Protein AF-A0A919FZV2-F1 (afdb_monomer)

Foldseek 3Di:
DDDDDDDPDDPPPVPPDWDKDWDWDFAQQQPPDPGTDTGTQDIDTDDPPDDDDPVNVVVSVVSVVVVCVVRVRDDD

pLDDT: mean 76.77, std 18.15, range [34.09, 95.06]

Mean predicted aligned error: 11.88 Å

Radius of gyration: 23.19 Å; Cα contacts (8 Å, |Δi|>4): 61; chains: 1; bounding box: 58×46×51 Å

Nearest PDB structures (foldseek):
  5imq-assembly1_v  TM=2.281E-01  e=2.392E+00  Thermus thermophilus HB8

Organism: NCBI:txid2035533

Sequence (76 aa):
MTCEESSRCASTAHTRRTHYRLYCVLDYKAVGLDKPLLAIIDGRRKAFRTVLTANDYAAIRKYVDDYWSINPGPVG

Structure (mmCIF, N/CA/C/O backbone):
data_AF-A0A919FZV2-F1
#
_entry.id   AF-A0A919FZV2-F1
#
loop_
_atom_site.group_PDB
_atom_site.id
_atom_site.type_symbol
_atom_site.label_atom_id
_atom_site.label_alt_id
_atom_site.label_comp_id
_atom_site.label_asym_id
_atom_site.label_entity_id
_atom_site.label_seq_id
_atom_site.pdbx_PDB_ins_code
_atom_site.Cartn_x
_atom_site.Cartn_y
_atom_site.Cartn_z
_atom_site.occupancy
_atom_site.B_iso_or_equiv
_atom_site.auth_seq_id
_atom_site.auth_comp_id
_atom_site.auth_asym_id
_atom_site.auth_atom_id
_atom_site.pdbx_PDB_model_num
ATOM 1 N N . MET A 1 1 ? 41.902 33.803 -32.855 1.00 40.25 1 MET A N 1
ATOM 2 C CA . MET A 1 1 ? 40.752 34.729 -32.798 1.00 40.25 1 MET A CA 1
ATOM 3 C C . MET A 1 1 ? 39.638 34.094 -33.609 1.00 40.25 1 MET A C 1
ATOM 5 O O . MET A 1 1 ? 39.627 34.220 -34.822 1.00 40.25 1 MET A O 1
ATOM 9 N N . THR A 1 2 ? 38.784 33.307 -32.966 1.00 36.00 2 THR A N 1
ATOM 10 C CA . THR A 1 2 ? 37.585 32.748 -33.601 1.00 36.00 2 THR A CA 1
ATOM 11 C C . THR A 1 2 ? 36.408 33.155 -32.742 1.00 36.00 2 THR A C 1
ATOM 13 O O . THR A 1 2 ? 36.378 32.858 -31.551 1.00 36.00 2 THR A O 1
ATOM 16 N N . CYS A 1 3 ? 35.524 33.926 -33.363 1.00 34.09 3 CYS A N 1
ATOM 17 C CA . CYS A 1 3 ? 34.328 34.516 -32.799 1.00 34.09 3 CYS A CA 1
ATOM 18 C C . CYS A 1 3 ? 33.379 33.427 -32.278 1.00 34.09 3 CYS A C 1
ATOM 20 O O . CYS A 1 3 ? 32.939 32.569 -33.042 1.00 34.09 3 CYS A O 1
ATOM 22 N N . GLU A 1 4 ? 33.066 33.474 -30.984 1.00 46.41 4 GLU A N 1
ATOM 23 C CA . GLU A 1 4 ? 31.887 32.837 -30.407 1.00 46.41 4 GLU A CA 1
ATOM 24 C C . GLU A 1 4 ? 30.685 33.728 -30.698 1.00 46.41 4 GLU A C 1
ATOM 26 O O . GLU A 1 4 ? 30.565 34.810 -30.130 1.00 46.41 4 GLU A O 1
ATOM 31 N N . GLU A 1 5 ? 29.770 33.268 -31.548 1.00 45.38 5 GLU A N 1
ATOM 32 C CA . GLU A 1 5 ? 28.425 33.817 -31.523 1.00 45.38 5 GLU A CA 1
ATOM 33 C C . GLU A 1 5 ? 27.367 32.757 -31.814 1.00 45.38 5 GLU A C 1
ATOM 35 O O . GLU A 1 5 ? 27.294 32.157 -32.881 1.00 45.38 5 GLU A O 1
ATOM 40 N N . SER A 1 6 ? 26.498 32.614 -30.816 1.00 49.44 6 SER A N 1
ATOM 41 C CA . SER A 1 6 ? 25.065 32.437 -30.993 1.00 49.44 6 SER A CA 1
ATOM 42 C C . SER A 1 6 ? 24.602 31.195 -31.754 1.00 49.44 6 SER A C 1
ATOM 44 O O . SER A 1 6 ? 24.290 31.215 -32.939 1.00 49.44 6 SER A O 1
ATOM 46 N N . SER A 1 7 ? 24.297 30.152 -30.987 1.00 44.03 7 SER A N 1
ATOM 47 C CA . SER A 1 7 ? 23.100 29.359 -31.268 1.00 44.03 7 SER A CA 1
ATOM 48 C C . SER A 1 7 ? 22.306 29.159 -29.991 1.00 44.03 7 SER A C 1
ATOM 50 O O . SER A 1 7 ? 22.453 28.208 -29.230 1.00 44.03 7 SER A O 1
ATOM 52 N N . ARG A 1 8 ? 21.440 30.149 -29.789 1.00 52.78 8 ARG A N 1
ATOM 53 C CA . ARG A 1 8 ? 20.195 30.098 -29.037 1.00 52.78 8 ARG A CA 1
ATOM 54 C C . ARG A 1 8 ? 19.447 28.815 -29.441 1.00 52.78 8 ARG A C 1
ATOM 56 O O . ARG A 1 8 ? 18.723 28.816 -30.428 1.00 52.78 8 ARG A O 1
ATOM 63 N N . CYS A 1 9 ? 19.633 27.713 -28.719 1.00 37.94 9 CYS A N 1
ATOM 64 C CA . CYS A 1 9 ? 18.780 26.538 -28.869 1.00 37.94 9 CYS A CA 1
ATOM 65 C C . CYS A 1 9 ? 17.904 26.458 -27.626 1.00 37.94 9 CYS A C 1
ATOM 67 O O . CYS A 1 9 ? 18.392 26.326 -26.505 1.00 37.94 9 CYS A O 1
ATOM 69 N N . ALA A 1 10 ? 16.613 26.691 -27.842 1.00 49.88 10 ALA A N 1
ATOM 70 C CA . ALA A 1 10 ? 15.608 26.884 -26.820 1.00 49.88 10 ALA A CA 1
ATOM 71 C C . ALA A 1 10 ? 15.712 25.834 -25.707 1.00 49.88 10 ALA A C 1
ATOM 73 O O . ALA A 1 10 ? 15.620 24.630 -25.952 1.00 49.88 10 ALA A O 1
ATOM 74 N N . SER A 1 11 ? 15.825 26.324 -24.471 1.00 49.91 11 SER A N 1
ATOM 75 C CA . SER A 1 11 ? 15.482 25.586 -23.261 1.00 49.91 11 SER A CA 1
ATOM 76 C C . SER A 1 11 ? 14.015 25.159 -23.351 1.00 49.91 11 SER A C 1
ATOM 78 O O . SER A 1 11 ? 13.114 25.810 -22.833 1.00 49.91 11 SER A O 1
ATOM 80 N N . THR A 1 12 ? 13.753 24.057 -24.047 1.00 51.59 12 THR A N 1
ATOM 81 C CA . THR A 1 12 ? 12.519 23.302 -23.864 1.00 51.59 12 THR A CA 1
ATOM 82 C C . THR A 1 12 ? 12.843 22.237 -22.836 1.00 51.59 12 THR A C 1
ATOM 84 O O . THR A 1 12 ? 12.944 21.051 -23.145 1.00 51.59 12 THR A O 1
ATOM 87 N N . ALA A 1 13 ? 13.047 22.666 -21.590 1.00 56.69 13 ALA A N 1
ATOM 88 C CA . ALA A 1 13 ? 12.989 21.778 -20.442 1.00 56.69 13 ALA A CA 1
ATOM 89 C C . ALA A 1 13 ? 11.538 21.293 -20.310 1.00 56.69 13 ALA A C 1
ATOM 91 O O . ALA A 1 13 ? 10.769 21.743 -19.462 1.00 56.69 13 ALA A O 1
ATOM 92 N N . HIS A 1 14 ? 11.130 20.393 -21.205 1.00 58.06 14 HIS A N 1
ATOM 93 C CA . HIS A 1 14 ? 9.899 19.647 -21.057 1.00 58.06 14 HIS A CA 1
ATOM 94 C C . HIS A 1 14 ? 10.113 18.797 -19.810 1.00 58.06 14 HIS A C 1
ATOM 96 O O . HIS A 1 14 ? 10.831 17.796 -19.844 1.00 58.06 14 HIS A O 1
ATOM 102 N N . THR A 1 15 ? 9.588 19.255 -18.673 1.00 60.09 15 THR A N 1
ATOM 103 C CA . THR A 1 15 ? 9.613 18.488 -17.430 1.00 60.09 15 THR A CA 1
ATOM 104 C C . THR A 1 15 ? 9.060 17.103 -17.750 1.00 60.09 15 THR A C 1
ATOM 106 O O . THR A 1 15 ? 7.881 16.941 -18.077 1.00 60.09 15 THR A O 1
ATOM 109 N N . ARG A 1 16 ? 9.941 16.094 -17.766 1.00 69.50 16 ARG A N 1
ATOM 110 C CA . ARG A 1 16 ? 9.557 14.694 -17.945 1.00 69.50 16 ARG A CA 1
ATOM 111 C C . ARG A 1 16 ? 8.836 14.279 -16.670 1.00 69.50 16 ARG A C 1
ATOM 113 O O . ARG A 1 16 ? 9.433 13.684 -15.774 1.00 69.50 16 ARG A O 1
ATOM 120 N N . ARG A 1 17 ? 7.562 14.668 -16.568 1.00 73.75 17 ARG A N 1
ATOM 121 C CA . ARG A 1 17 ? 6.687 14.347 -15.443 1.00 73.75 17 ARG A CA 1
ATOM 122 C C . ARG A 1 17 ? 6.677 12.832 -15.293 1.00 73.75 17 ARG A C 1
ATOM 124 O O . ARG A 1 17 ? 6.262 12.104 -16.191 1.00 73.75 17 ARG A O 1
ATOM 131 N N . THR A 1 18 ? 7.213 12.360 -14.174 1.00 76.12 18 THR A N 1
ATOM 132 C CA . THR A 1 18 ? 7.198 10.936 -13.855 1.00 76.12 18 THR A CA 1
ATOM 133 C C . THR A 1 18 ? 5.864 10.631 -13.200 1.00 76.12 18 THR A C 1
ATOM 135 O O . THR A 1 18 ? 5.524 11.219 -12.178 1.00 76.12 18 THR A O 1
ATOM 138 N N . HIS A 1 19 ? 5.095 9.740 -13.818 1.00 82.44 19 HIS A N 1
ATOM 139 C CA . HIS A 1 19 ? 3.802 9.328 -13.296 1.00 82.44 19 HIS A CA 1
ATOM 140 C C . HIS A 1 19 ? 3.964 8.120 -12.377 1.00 82.44 19 HIS A C 1
ATOM 142 O O . HIS A 1 19 ? 4.650 7.150 -12.717 1.00 82.44 19 HIS A O 1
ATOM 148 N N . TYR A 1 20 ? 3.270 8.170 -11.247 1.00 86.62 20 TYR A N 1
ATOM 149 C CA . TYR A 1 20 ? 3.159 7.068 -10.303 1.00 86.62 20 TYR A CA 1
ATOM 150 C C . TYR A 1 20 ? 1.702 6.624 -10.207 1.00 86.62 20 TYR A C 1
ATOM 152 O O . TYR A 1 20 ? 0.783 7.431 -10.360 1.00 86.62 20 TYR A O 1
ATOM 160 N N . ARG A 1 21 ? 1.492 5.330 -9.977 1.00 88.06 21 ARG A N 1
ATOM 161 C CA . ARG A 1 21 ? 0.207 4.771 -9.559 1.00 88.06 21 ARG A CA 1
ATOM 162 C C . ARG A 1 21 ? 0.335 4.338 -8.113 1.00 88.06 21 ARG A C 1
ATOM 164 O O . ARG A 1 21 ? 1.176 3.493 -7.818 1.00 88.06 21 ARG A O 1
ATOM 171 N N . LEU A 1 22 ? -0.490 4.930 -7.261 1.00 92.31 22 LEU A N 1
ATOM 172 C CA . LEU A 1 22 ? -0.642 4.51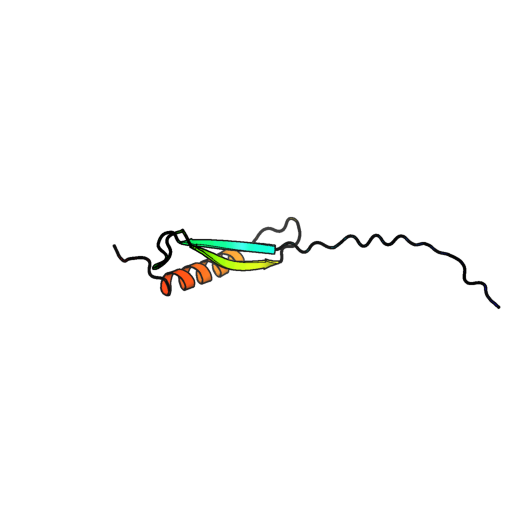0 -5.878 1.00 92.31 22 LEU A CA 1
ATOM 173 C C . LEU A 1 22 ? -1.792 3.510 -5.800 1.00 92.31 22 LEU A C 1
ATOM 175 O O . LEU A 1 22 ? -2.845 3.728 -6.403 1.00 92.31 22 LEU A O 1
ATOM 179 N N . TYR A 1 23 ? -1.568 2.428 -5.070 1.00 92.06 23 TYR A N 1
ATOM 180 C CA . TYR A 1 23 ? -2.599 1.475 -4.694 1.00 92.06 23 TYR A CA 1
ATOM 181 C C . TYR A 1 23 ? -2.866 1.666 -3.220 1.00 92.06 23 TYR A C 1
ATOM 183 O O . TYR A 1 23 ? -1.946 1.595 -2.406 1.00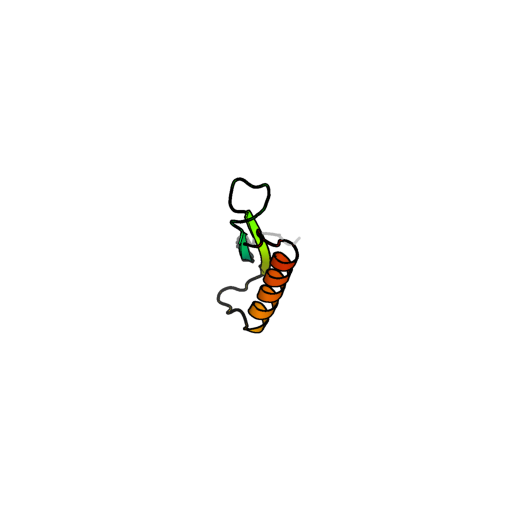 92.06 23 TYR A O 1
ATOM 191 N N . CYS A 1 24 ? -4.124 1.931 -2.903 1.00 94.50 24 CYS A N 1
ATOM 192 C CA . CYS A 1 24 ? -4.531 2.237 -1.550 1.00 94.50 24 CYS A CA 1
ATOM 193 C C . CYS A 1 24 ? -5.647 1.300 -1.110 1.00 94.50 24 CYS A C 1
ATOM 195 O O . CYS A 1 24 ? -6.498 0.913 -1.913 1.00 94.50 24 CYS A O 1
ATOM 197 N N . VAL A 1 25 ? -5.651 0.994 0.179 1.00 93.00 25 VAL A N 1
ATOM 198 C CA . VAL A 1 25 ? -6.782 0.402 0.884 1.00 93.00 25 VAL A CA 1
ATOM 199 C C . VAL A 1 25 ? -7.466 1.513 1.662 1.00 93.00 25 VAL A C 1
ATOM 201 O O . VAL A 1 25 ? -6.808 2.372 2.248 1.00 93.00 25 VAL A O 1
ATOM 204 N N . LEU A 1 26 ? -8.794 1.511 1.634 1.00 92.62 26 LEU A N 1
ATOM 205 C CA . LEU A 1 26 ? -9.601 2.388 2.464 1.00 92.62 26 LEU A CA 1
ATOM 206 C C . LEU A 1 26 ? -10.173 1.559 3.614 1.00 92.62 26 LEU A C 1
ATOM 208 O O . LEU A 1 26 ? -11.098 0.772 3.415 1.00 92.62 26 LEU A O 1
ATOM 212 N N . ASP A 1 27 ? -9.579 1.711 4.793 1.00 91.50 27 ASP A N 1
ATOM 213 C CA . ASP A 1 27 ? -9.951 0.994 6.004 1.00 91.50 27 ASP A CA 1
ATOM 214 C C . ASP A 1 27 ? -10.934 1.825 6.836 1.00 91.50 27 ASP A C 1
ATOM 216 O O . ASP A 1 27 ? -10.582 2.793 7.509 1.00 91.50 27 ASP A O 1
ATOM 220 N N . TYR A 1 28 ? -12.203 1.433 6.779 1.00 89.94 28 TYR A N 1
ATOM 221 C CA . TYR A 1 28 ? -13.289 2.046 7.545 1.00 89.94 28 TYR A CA 1
ATOM 222 C C . TYR A 1 28 ? -13.339 1.591 9.003 1.00 89.94 28 TYR A C 1
ATOM 22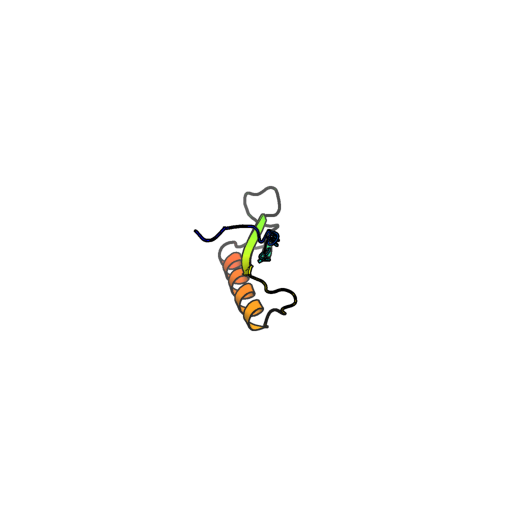4 O O . TYR A 1 28 ? -14.119 2.135 9.780 1.00 89.94 28 TYR A O 1
ATOM 232 N N . LYS A 1 29 ? -12.571 0.563 9.359 1.00 86.88 29 LYS A N 1
ATOM 233 C CA . LYS A 1 29 ? -12.613 -0.086 10.666 1.00 86.88 29 LYS A CA 1
ATOM 234 C C . LYS A 1 29 ? -11.324 0.112 11.463 1.00 86.88 29 LYS A C 1
ATOM 236 O O . LYS A 1 29 ? -11.153 -0.531 12.499 1.00 86.88 29 LYS A O 1
ATOM 241 N N . ALA A 1 30 ? -10.436 0.984 10.991 1.00 84.94 30 ALA A N 1
ATOM 242 C CA . ALA A 1 30 ? -9.199 1.312 11.676 1.00 84.94 30 ALA A CA 1
ATOM 243 C C . ALA A 1 30 ? -9.493 1.794 13.108 1.00 84.94 30 ALA A C 1
ATOM 245 O O . ALA A 1 30 ? -10.221 2.764 13.325 1.00 84.94 30 ALA A O 1
ATOM 246 N N . VAL A 1 31 ? -8.938 1.088 14.094 1.00 83.75 31 VAL A N 1
ATOM 247 C CA . VAL A 1 31 ? -9.188 1.358 15.514 1.00 83.75 31 VAL A CA 1
ATOM 248 C C . VAL A 1 31 ? -8.516 2.667 15.927 1.00 83.75 31 VAL A C 1
ATOM 250 O O . VAL A 1 31 ? -7.368 2.926 15.575 1.00 83.75 31 VAL A O 1
ATOM 253 N N . GLY A 1 32 ? -9.225 3.487 16.706 1.00 83.56 32 GLY A N 1
ATOM 254 C CA . GLY A 1 32 ? -8.694 4.744 17.241 1.00 83.56 32 GLY A CA 1
ATOM 255 C C . GLY A 1 32 ? -8.732 5.921 16.263 1.00 83.56 32 GLY A C 1
ATOM 256 O O . GLY A 1 32 ? -8.121 6.950 16.543 1.00 83.56 32 GLY A O 1
ATOM 257 N N . LEU A 1 33 ? -9.441 5.786 15.137 1.00 85.56 33 LEU A N 1
ATOM 258 C CA . LEU A 1 33 ? -9.643 6.860 14.169 1.00 85.56 33 LEU A CA 1
ATOM 259 C C . LEU A 1 33 ? -11.134 7.138 13.959 1.00 85.56 33 LEU A C 1
ATOM 261 O O . LEU A 1 33 ? -11.910 6.243 13.639 1.00 85.56 33 LEU A O 1
ATOM 265 N N . ASP A 1 34 ? -11.514 8.412 14.049 1.00 85.50 34 ASP A N 1
ATOM 266 C CA . ASP A 1 34 ? -12.895 8.869 13.818 1.00 85.50 34 ASP A CA 1
ATOM 267 C C . ASP A 1 34 ? -13.272 8.925 12.327 1.00 85.50 34 ASP A C 1
ATOM 269 O O . ASP A 1 34 ? -14.402 9.253 11.958 1.00 85.50 34 ASP A O 1
ATOM 273 N N . LYS A 1 35 ? -12.307 8.670 11.440 1.00 89.75 35 LYS A N 1
ATOM 274 C CA . LYS A 1 35 ? -12.464 8.729 9.985 1.00 89.75 35 LYS A CA 1
ATOM 275 C C . LYS A 1 35 ? -11.808 7.512 9.337 1.00 89.75 35 LYS A C 1
ATOM 277 O O . LYS A 1 35 ? -10.815 7.018 9.869 1.00 89.75 35 LYS A O 1
ATOM 282 N N . PRO A 1 36 ? -12.297 7.082 8.158 1.00 90.25 36 PRO A N 1
ATOM 283 C CA . PRO A 1 36 ? -11.667 6.005 7.406 1.00 90.25 36 PRO A CA 1
ATOM 284 C C . PRO A 1 36 ? -10.196 6.308 7.114 1.00 90.25 36 PRO A C 1
ATOM 286 O O . PRO A 1 36 ? -9.850 7.413 6.682 1.00 90.25 36 PRO A O 1
ATOM 289 N N . LEU A 1 37 ? -9.342 5.313 7.325 1.00 91.12 37 LEU A N 1
ATOM 290 C CA . LEU A 1 37 ? -7.913 5.392 7.074 1.00 91.12 37 LEU A CA 1
ATOM 291 C C . LEU A 1 37 ? -7.623 5.044 5.615 1.00 91.12 37 LEU A C 1
ATOM 293 O O . LEU A 1 37 ? -7.941 3.954 5.147 1.00 91.12 37 LEU A O 1
ATOM 297 N N . LEU A 1 38 ? -6.978 5.957 4.893 1.00 93.50 38 LEU A N 1
ATOM 298 C CA . LEU A 1 38 ? -6.444 5.670 3.565 1.00 93.50 38 LEU A CA 1
ATOM 299 C C . LEU A 1 38 ? -4.994 5.185 3.699 1.00 93.50 38 LEU A C 1
ATOM 301 O O . LEU A 1 38 ? -4.082 5.992 3.875 1.00 93.50 38 LEU A O 1
ATOM 305 N N . ALA A 1 39 ? -4.782 3.876 3.603 1.00 91.81 39 ALA A N 1
ATOM 306 C CA . ALA A 1 39 ? -3.459 3.263 3.650 1.00 91.81 39 ALA A CA 1
ATOM 307 C C . ALA A 1 39 ? -2.890 3.110 2.235 1.00 91.81 39 ALA A C 1
ATOM 309 O O . ALA A 1 39 ? -3.524 2.509 1.367 1.00 91.81 39 ALA A O 1
ATOM 310 N N . ILE A 1 40 ? -1.689 3.638 1.992 1.00 94.00 40 ILE A N 1
ATOM 311 C CA . ILE A 1 40 ? -0.955 3.412 0.740 1.00 94.00 40 ILE A CA 1
ATOM 312 C C . ILE A 1 40 ? -0.224 2.076 0.869 1.00 94.00 40 ILE A C 1
ATOM 314 O O . ILE A 1 40 ? 0.635 1.926 1.731 1.00 94.00 40 ILE A O 1
ATOM 318 N N . ILE A 1 41 ? -0.566 1.123 0.008 1.00 93.62 41 ILE A N 1
ATOM 319 C CA . ILE A 1 41 ? -0.039 -0.246 0.042 1.00 93.62 41 ILE A CA 1
ATOM 320 C C . ILE A 1 41 ? 1.150 -0.408 -0.906 1.00 93.62 41 ILE A C 1
ATOM 322 O O . ILE A 1 41 ? 2.115 -1.093 -0.589 1.00 93.62 41 ILE A O 1
ATOM 326 N N . ASP A 1 42 ? 1.093 0.228 -2.077 1.00 92.88 42 ASP A N 1
ATOM 327 C CA . ASP A 1 42 ? 2.165 0.161 -3.069 1.00 92.88 42 ASP A CA 1
ATOM 328 C C . ASP A 1 42 ? 2.161 1.409 -3.966 1.00 92.88 42 ASP A C 1
ATOM 330 O O . ASP A 1 42 ? 1.122 2.035 -4.202 1.00 92.88 42 ASP A O 1
ATOM 334 N N . GLY A 1 43 ? 3.329 1.762 -4.496 1.00 8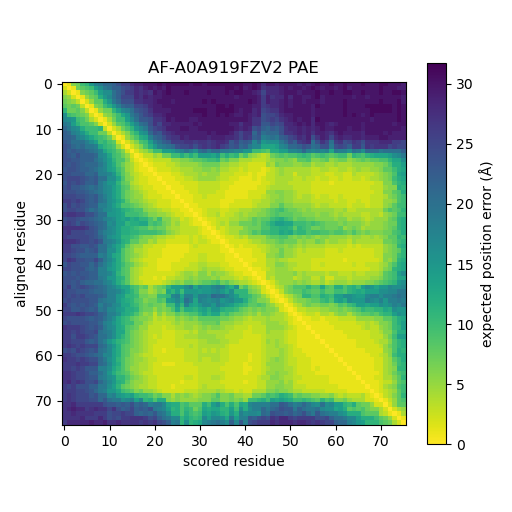9.88 43 GLY A N 1
ATOM 335 C CA . GLY A 1 43 ? 3.543 2.882 -5.399 1.00 89.88 43 GLY A CA 1
ATOM 336 C C . GLY A 1 43 ? 4.431 2.468 -6.564 1.00 89.88 43 GLY A C 1
ATOM 337 O O . GLY A 1 43 ? 5.638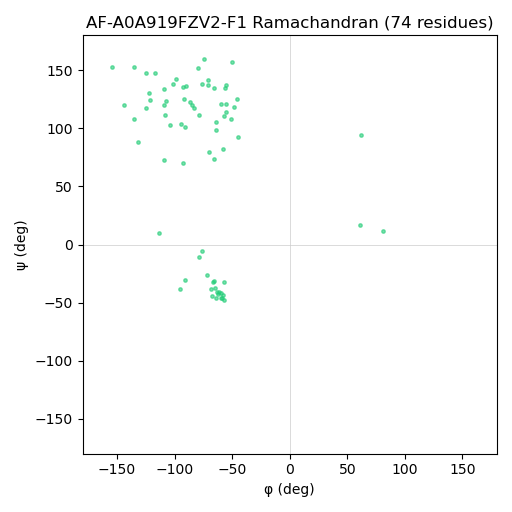 2.304 -6.415 1.00 89.88 43 GLY A O 1
ATOM 338 N N . ARG A 1 44 ? 3.855 2.345 -7.765 1.00 87.12 44 ARG A N 1
ATOM 339 C CA . ARG A 1 44 ? 4.604 1.915 -8.957 1.00 87.12 44 ARG A CA 1
ATOM 340 C C . ARG A 1 44 ? 4.802 3.056 -9.937 1.00 87.12 44 ARG A C 1
ATOM 342 O O . ARG A 1 44 ? 3.857 3.765 -10.293 1.00 87.12 44 ARG A O 1
ATOM 349 N N . ARG A 1 45 ? 6.032 3.201 -10.437 1.00 85.62 45 A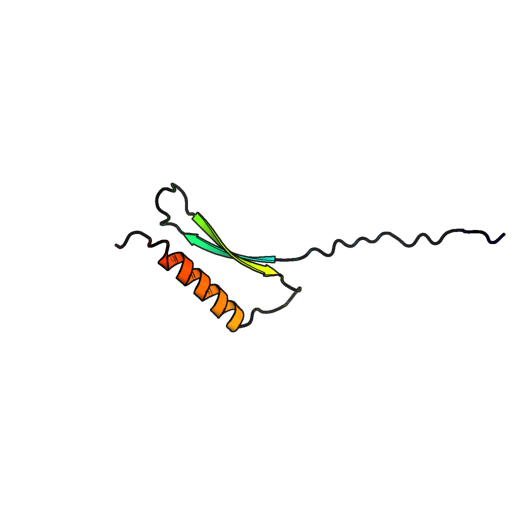RG A N 1
ATOM 350 C CA . ARG A 1 45 ? 6.331 4.084 -11.571 1.00 85.62 45 ARG A CA 1
ATOM 351 C C . ARG A 1 45 ? 5.652 3.541 -12.823 1.00 85.62 45 ARG A C 1
ATOM 353 O O . ARG A 1 45 ? 5.741 2.352 -13.116 1.00 85.62 45 ARG A O 1
ATOM 360 N N . LYS A 1 46 ? 5.012 4.419 -13.594 1.00 68.75 46 LYS A N 1
ATOM 361 C CA . LYS A 1 46 ? 4.303 4.034 -14.811 1.00 68.75 46 LYS A CA 1
ATOM 362 C C . LYS A 1 46 ? 4.836 4.758 -16.042 1.00 68.75 46 LYS A C 1
ATOM 364 O O . LYS A 1 46 ? 4.807 5.984 -16.115 1.00 68.75 46 LYS A O 1
ATOM 369 N N . ALA A 1 47 ? 5.237 3.983 -17.048 1.00 66.31 47 ALA A N 1
ATOM 370 C CA . ALA A 1 47 ? 5.357 4.490 -18.408 1.00 66.31 47 ALA A CA 1
ATOM 371 C C . ALA A 1 47 ? 3.953 4.736 -19.000 1.00 66.31 47 ALA A C 1
ATOM 373 O O . ALA A 1 47 ? 3.003 3.990 -18.743 1.00 66.31 47 ALA A O 1
ATOM 374 N N . PHE A 1 48 ? 3.793 5.818 -19.762 1.00 59.84 48 PHE A N 1
ATOM 375 C CA . PHE A 1 48 ? 2.498 6.211 -20.324 1.00 59.84 48 PHE A CA 1
ATOM 376 C C . PHE A 1 48 ? 1.886 5.054 -21.145 1.00 59.84 48 PHE A C 1
ATOM 378 O O . PHE A 1 48 ? 2.596 4.372 -21.875 1.00 59.84 48 PHE A O 1
ATOM 385 N N . ARG A 1 49 ? 0.572 4.812 -21.000 1.00 65.75 49 ARG A N 1
ATOM 386 C CA . ARG A 1 49 ? -0.192 3.741 -21.691 1.00 65.75 49 ARG A CA 1
ATOM 387 C C . ARG A 1 49 ? 0.215 2.274 -21.439 1.00 65.75 49 ARG A C 1
ATOM 389 O O . ARG A 1 49 ? -0.264 1.406 -22.154 1.00 65.75 49 ARG A O 1
ATOM 396 N N . THR A 1 50 ? 0.980 1.944 -20.397 1.00 70.62 50 THR A N 1
ATOM 397 C CA . THR A 1 50 ? 1.206 0.520 -20.062 1.00 70.62 50 THR A CA 1
ATOM 398 C C . THR A 1 50 ? 0.036 -0.115 -19.300 1.00 70.62 50 THR A C 1
ATOM 400 O O . THR A 1 50 ? -0.708 0.569 -18.580 1.00 70.62 50 THR A O 1
ATOM 403 N N . VAL A 1 51 ? -0.126 -1.428 -19.467 1.00 79.25 51 VAL A N 1
ATOM 404 C CA . VAL A 1 51 ? -1.068 -2.278 -18.724 1.00 79.25 51 VAL A CA 1
ATOM 405 C C . VAL A 1 51 ? -0.291 -2.979 -17.609 1.00 79.25 51 VAL A C 1
ATOM 407 O O . VAL A 1 51 ? 0.873 -3.322 -17.795 1.00 79.25 51 VAL A O 1
ATOM 410 N N . LEU A 1 52 ? -0.908 -3.139 -16.438 1.00 80.75 52 LEU A N 1
ATOM 411 C CA . LEU A 1 52 ? -0.318 -3.917 -15.346 1.00 80.75 52 LEU A CA 1
ATOM 412 C C . LEU A 1 52 ? -0.477 -5.395 -15.654 1.00 80.75 52 LEU A C 1
ATOM 414 O O . LEU A 1 52 ? -1.538 -5.825 -16.108 1.00 80.75 52 LEU A O 1
ATOM 418 N N . THR A 1 53 ? 0.563 -6.168 -15.385 1.00 87.31 53 THR A N 1
ATOM 419 C CA . THR A 1 53 ? 0.497 -7.612 -15.570 1.00 87.31 53 THR A CA 1
ATOM 420 C C . THR A 1 53 ? -0.342 -8.253 -14.464 1.00 87.31 53 THR A C 1
ATOM 422 O O . THR A 1 53 ? -0.514 -7.691 -13.380 1.00 87.31 53 THR A O 1
ATOM 425 N N . ALA A 1 54 ? -0.845 -9.466 -14.701 1.00 89.69 54 ALA A N 1
ATOM 426 C CA . ALA A 1 54 ? -1.499 -10.245 -13.648 1.00 89.69 54 ALA A CA 1
ATOM 427 C C . ALA A 1 54 ? -0.567 -10.472 -12.442 1.00 89.69 54 ALA A C 1
ATOM 429 O O . ALA A 1 54 ? -1.021 -10.476 -11.300 1.00 89.69 54 ALA A O 1
ATOM 430 N N . ASN A 1 55 ? 0.741 -10.589 -12.691 1.00 89.31 55 ASN A N 1
ATOM 431 C CA . ASN A 1 55 ? 1.746 -10.748 -11.647 1.00 89.31 55 ASN A CA 1
ATOM 432 C C . ASN A 1 55 ? 1.904 -9.480 -10.787 1.00 89.31 55 ASN A C 1
ATOM 434 O O . ASN A 1 55 ? 2.021 -9.583 -9.569 1.00 89.31 55 ASN A O 1
ATOM 438 N N . ASP A 1 56 ? 1.833 -8.286 -11.391 1.00 88.88 56 ASP A N 1
ATOM 439 C CA . ASP A 1 56 ? 1.822 -7.025 -10.634 1.00 88.88 56 ASP A CA 1
ATOM 440 C C . ASP A 1 56 ? 0.633 -6.976 -9.673 1.00 88.88 56 ASP A C 1
ATOM 442 O O . ASP A 1 56 ? 0.792 -6.654 -8.497 1.00 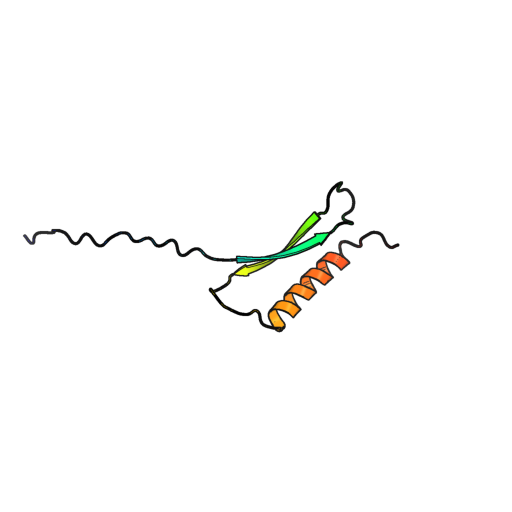88.88 56 ASP A O 1
ATOM 446 N N . TYR A 1 57 ? -0.555 -7.350 -10.154 1.00 89.19 57 TYR A N 1
ATOM 447 C CA . TYR A 1 57 ? -1.745 -7.418 -9.310 1.00 89.19 57 TYR A CA 1
ATOM 448 C C . TYR A 1 57 ? -1.637 -8.487 -8.222 1.00 89.19 57 TYR A C 1
ATOM 450 O O . TYR A 1 57 ? -2.095 -8.250 -7.107 1.00 89.19 57 TYR A O 1
ATOM 458 N N . ALA A 1 58 ? -1.028 -9.639 -8.509 1.00 93.06 58 ALA A N 1
ATOM 459 C CA . ALA A 1 58 ? -0.796 -10.675 -7.506 1.00 93.06 58 ALA A CA 1
ATOM 460 C C . ALA A 1 58 ? 0.141 -10.186 -6.390 1.00 93.06 58 ALA A C 1
ATOM 462 O O . ALA A 1 58 ? -0.131 -10.436 -5.219 1.00 93.06 58 ALA A O 1
ATOM 463 N N . ALA A 1 59 ? 1.200 -9.446 -6.732 1.00 92.44 59 ALA A N 1
ATOM 464 C CA . ALA A 1 59 ? 2.092 -8.839 -5.747 1.00 92.44 59 ALA A CA 1
ATOM 465 C C . ALA A 1 59 ? 1.364 -7.794 -4.886 1.00 92.44 59 ALA A C 1
ATOM 467 O O . ALA A 1 59 ? 1.462 -7.839 -3.665 1.00 92.44 59 ALA A O 1
ATOM 468 N N . ILE A 1 60 ? 0.577 -6.909 -5.509 1.00 91.25 60 ILE A N 1
ATOM 469 C CA . ILE A 1 60 ? -0.211 -5.900 -4.786 1.00 91.25 60 ILE A CA 1
ATOM 470 C C . ILE A 1 60 ? -1.200 -6.565 -3.819 1.00 91.25 60 ILE A C 1
ATOM 472 O O . ILE A 1 60 ? -1.338 -6.110 -2.690 1.00 91.25 60 ILE A O 1
ATOM 476 N N . ARG A 1 61 ? -1.864 -7.655 -4.230 1.00 93.25 61 ARG A N 1
ATOM 477 C CA . ARG A 1 61 ? -2.799 -8.392 -3.361 1.00 93.25 61 ARG A CA 1
ATOM 478 C C . ARG A 1 61 ? -2.120 -8.961 -2.122 1.00 93.25 61 ARG A C 1
ATOM 480 O O . ARG A 1 61 ? -2.673 -8.811 -1.046 1.00 93.25 61 ARG A O 1
ATOM 487 N N . LYS A 1 62 ? -0.908 -9.509 -2.252 1.00 95.06 62 LYS A N 1
ATOM 488 C CA . LYS A 1 62 ? -0.147 -9.990 -1.089 1.00 95.06 62 LYS A CA 1
ATOM 489 C C . LYS A 1 62 ? 0.085 -8.881 -0.065 1.00 95.06 62 LYS A C 1
ATOM 491 O O . LYS A 1 62 ? -0.163 -9.093 1.108 1.00 95.06 62 LYS A O 1
ATOM 496 N N . TYR A 1 63 ? 0.454 -7.681 -0.510 1.00 94.12 63 TYR A N 1
ATOM 497 C CA . TYR A 1 63 ? 0.630 -6.545 0.401 1.00 94.12 63 TYR A CA 1
ATOM 498 C C . TYR A 1 63 ? -0.679 -6.089 1.061 1.00 94.12 63 TYR A C 1
ATOM 500 O O . TYR A 1 63 ? -0.669 -5.610 2.192 1.00 94.12 63 TYR A O 1
ATOM 508 N N . VAL A 1 64 ? -1.811 -6.234 0.367 1.00 92.44 64 VAL A N 1
ATOM 509 C CA . VAL A 1 64 ? -3.135 -5.987 0.956 1.00 92.44 64 VAL A CA 1
ATOM 510 C C . VAL A 1 64 ? -3.455 -7.039 2.020 1.00 92.44 64 VAL A C 1
ATOM 512 O O . VAL A 1 64 ? -3.919 -6.677 3.098 1.00 92.44 64 VAL A O 1
ATOM 515 N N . ASP A 1 65 ? -3.187 -8.315 1.746 1.00 93.25 65 ASP A N 1
ATOM 516 C CA . ASP A 1 65 ? -3.395 -9.403 2.707 1.00 93.25 65 ASP A CA 1
ATOM 517 C C . ASP A 1 65 ? -2.503 -9.217 3.946 1.00 93.25 65 ASP A C 1
ATOM 519 O O . ASP A 1 65 ? -2.983 -9.328 5.075 1.00 93.25 65 ASP A O 1
ATOM 523 N N . ASP A 1 66 ? -1.238 -8.832 3.745 1.00 92.69 66 ASP A N 1
ATOM 524 C CA . ASP A 1 66 ? -0.300 -8.503 4.822 1.00 92.69 66 ASP A CA 1
ATOM 525 C C . ASP A 1 66 ? -0.844 -7.357 5.690 1.00 92.69 66 ASP A C 1
ATOM 527 O O . ASP A 1 66 ? -0.863 -7.468 6.918 1.00 92.69 66 ASP A O 1
ATOM 531 N N . TYR A 1 67 ? -1.363 -6.287 5.072 1.00 92.00 67 TYR A N 1
ATOM 532 C CA . TYR A 1 67 ? -1.985 -5.168 5.787 1.00 92.00 67 TYR A CA 1
ATOM 533 C C . TYR A 1 67 ? -3.153 -5.627 6.674 1.00 92.00 67 TYR A C 1
ATOM 535 O O . TYR A 1 67 ? -3.198 -5.286 7.857 1.00 92.00 67 TYR A O 1
ATOM 543 N N . TRP A 1 68 ? -4.064 -6.446 6.142 1.00 90.38 68 TRP A N 1
ATOM 544 C CA . TRP A 1 68 ? -5.217 -6.945 6.901 1.00 90.38 68 TRP A CA 1
ATOM 545 C C . TRP A 1 68 ? -4.855 -7.978 7.968 1.00 90.38 68 TRP A C 1
ATOM 547 O O . TRP A 1 68 ? -5.562 -8.089 8.967 1.00 90.38 68 TRP A O 1
ATOM 557 N N . SER A 1 69 ? -3.758 -8.717 7.792 1.00 88.81 69 SER A N 1
ATOM 558 C CA . SER A 1 69 ? -3.286 -9.672 8.801 1.00 88.81 69 SER A CA 1
ATOM 559 C C . SER A 1 69 ? -2.803 -8.982 10.081 1.00 88.81 69 SER A C 1
ATOM 561 O O . SER A 1 69 ? -2.966 -9.518 11.176 1.00 88.81 69 SER A O 1
ATOM 563 N N . ILE A 1 70 ? -2.238 -7.779 9.944 1.00 83.88 70 ILE A N 1
ATOM 564 C CA . ILE A 1 70 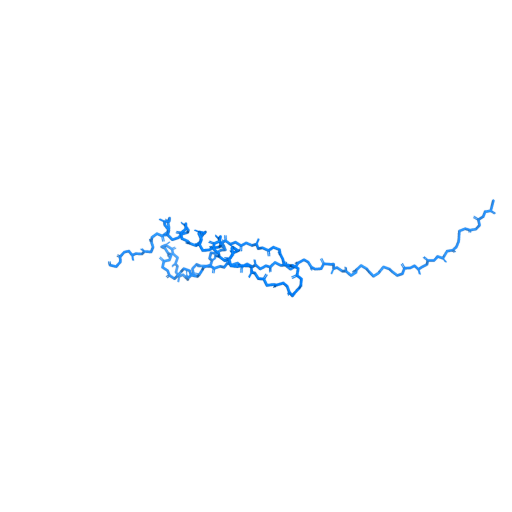? -1.692 -6.982 11.050 1.00 83.88 70 ILE A CA 1
ATOM 565 C C . ILE A 1 70 ? -2.759 -6.054 11.630 1.00 83.88 70 ILE A C 1
ATOM 567 O O . ILE A 1 70 ? -2.730 -5.758 12.824 1.00 83.88 70 ILE A O 1
ATOM 571 N N . ASN A 1 71 ? -3.706 -5.614 10.798 1.00 77.62 71 ASN A N 1
ATOM 572 C CA . ASN A 1 71 ? -4.824 -4.773 11.199 1.00 77.62 71 ASN A CA 1
ATOM 573 C C . ASN A 1 71 ? -6.129 -5.582 11.145 1.00 77.62 71 ASN A C 1
ATOM 575 O O . ASN A 1 71 ? -6.942 -5.379 10.236 1.00 77.62 71 ASN A O 1
ATOM 579 N N . PRO A 1 72 ? -6.352 -6.525 12.086 1.00 64.88 72 PRO A N 1
ATOM 580 C CA . PRO A 1 72 ? -7.633 -7.189 12.179 1.00 64.88 72 PRO A CA 1
ATOM 581 C C . PRO A 1 72 ? -8.648 -6.112 12.551 1.00 64.88 72 PRO A C 1
ATOM 583 O O . PRO A 1 72 ? -8.694 -5.631 13.685 1.00 64.88 72 PRO A O 1
ATOM 586 N N . GLY A 1 73 ? -9.468 -5.707 11.580 1.00 64.56 73 GLY A N 1
ATOM 587 C CA . GLY A 1 73 ? -10.703 -5.004 11.896 1.00 64.56 73 GLY A CA 1
ATOM 588 C C . GLY A 1 73 ? -11.471 -5.808 12.958 1.00 64.56 73 GLY A C 1
ATOM 589 O O . GLY A 1 73 ? -11.244 -7.013 13.083 1.00 64.56 73 GLY A O 1
ATOM 590 N N . PRO A 1 74 ? -12.370 -5.180 13.730 1.00 52.81 74 PRO A N 1
ATOM 591 C CA . PRO A 1 74 ? -13.112 -5.861 14.778 1.00 52.81 74 PRO A CA 1
ATOM 592 C C . PRO A 1 74 ? -13.694 -7.167 14.230 1.00 52.81 74 PRO A C 1
ATOM 594 O O . PRO A 1 74 ? -14.454 -7.155 13.253 1.00 52.81 74 PRO A O 1
ATOM 597 N N . VAL A 1 75 ? -13.255 -8.280 14.827 1.00 54.53 75 VAL A N 1
ATOM 598 C CA . VAL A 1 75 ? -13.882 -9.591 14.672 1.00 54.53 75 VAL A CA 1
ATOM 599 C C . VAL A 1 75 ? -15.326 -9.410 15.120 1.00 54.53 75 VAL A C 1
ATOM 601 O O . VAL A 1 75 ? -15.579 -9.065 16.274 1.00 54.53 75 VAL A O 1
ATOM 604 N N . GLY A 1 76 ? -16.237 -9.489 14.151 1.00 47.25 76 GLY A N 1
ATOM 605 C CA . GLY A 1 76 ? -17.672 -9.496 14.412 1.00 47.25 76 GLY A CA 1
ATOM 606 C C . GLY A 1 76 ? -18.087 -10.762 15.139 1.00 47.25 76 GLY A C 1
ATOM 607 O O . GLY A 1 76 ? -17.400 -11.792 14.951 1.00 47.2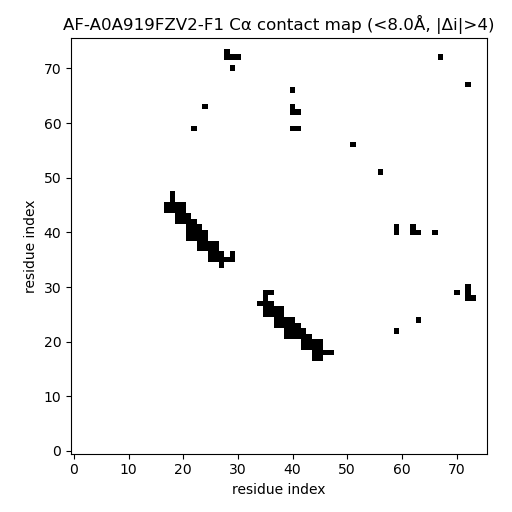5 76 GLY A O 1
#

Solvent-accessible surface area (backbone atoms only — not comparable to full-atom values): 5206 Å² total; per-residue (Å²): 141,78,88,89,75,87,80,90,69,80,87,73,79,70,75,80,78,82,45,70,49,76,42,68,49,78,38,78,54,52,82,98,49,102,58,67,41,78,43,80,68,47,77,44,81,50,68,87,94,69,78,82,51,74,64,56,53,52,54,53,49,51,48,50,52,54,50,46,71,77,52,68,48,82,83,125

Secondary structure (DSSP, 8-state):
------------------EEEEEEEEETT-TT-SS-EEEEEEEEEE-TTPPPPHHHHHHHHHHHHHHHHHS-----